Protein AF-A0A3S2CCU3-F1 (afdb_monomer_lite)

Foldseek 3Di:
DDDPPFWDWAFADAQDWDDALQKTKHFDDWDWDDFADADPQKIKIKTKIWIQHRDLQLCLSAPVKWKWKAFPVGDIWTFDDGHRDDDPPQEDESVVVSVVSDDHRDIGMYMGMTIDGNVRRVGITMIITGNNRGDD

Sequence (136 aa):
WLHGEDLIARDVEFGQGAPFGGSEWRLADLRGGKAGRLPEHALAVIATFAVTVGDPDLQKQWLGCKVMLTDAAGRRWLPDFIPGVSLPDGVMNCTSAIFSGAKKGEIISVGETFIVPEDAIETIRPAIGLGSERPW

Secondary structure (DSSP, 8-state):
---TTSS-EEE--BT-EEEETTEEEEEEEEEEE--SS--TTEEEEEEEEEEEESSS-HHHHSTT-EEEEE-TT--EE-----TT--PPTTEEPHHHHTTS-PPTT-EEEEEEEEEEEGGGTTT-EEEEE-GGG---

Structure (mmCIF, N/CA/C/O backbone):
data_AF-A0A3S2CCU3-F1
#
_entry.id   AF-A0A3S2CCU3-F1
#
loop_
_atom_site.group_PDB
_atom_site.id
_atom_site.type_symbol
_atom_site.label_atom_id
_atom_site.label_alt_id
_atom_site.label_comp_id
_atom_site.label_asym_id
_atom_site.label_entity_id
_atom_site.label_seq_id
_atom_site.pdbx_PDB_ins_code
_atom_site.Cartn_x
_atom_site.Cartn_y
_atom_site.Cartn_z
_atom_site.occupancy
_atom_site.B_iso_or_equiv
_atom_site.auth_seq_id
_atom_site.auth_comp_id
_atom_site.auth_asym_id
_atom_site.auth_atom_id
_atom_site.pdbx_PDB_model_num
ATOM 1 N N . TRP A 1 1 ? 18.175 -12.454 9.689 1.00 31.00 1 TRP A N 1
ATOM 2 C CA . TRP A 1 1 ? 17.664 -12.179 8.336 1.00 31.00 1 TRP A CA 1
ATOM 3 C C . TRP A 1 1 ? 16.392 -12.989 8.180 1.00 31.00 1 TRP A C 1
ATOM 5 O O . TRP A 1 1 ? 16.482 -14.188 7.983 1.00 31.00 1 TRP A O 1
ATOM 15 N N . LEU A 1 2 ? 15.233 -12.387 8.456 1.00 34.34 2 LEU A N 1
ATOM 16 C CA . LEU A 1 2 ? 13.950 -13.094 8.394 1.00 34.34 2 LEU A CA 1
ATOM 17 C C . LEU A 1 2 ? 13.581 -13.270 6.921 1.00 34.34 2 LEU A C 1
ATOM 19 O O . LEU A 1 2 ? 13.434 -12.277 6.204 1.00 34.34 2 LEU A O 1
ATOM 23 N N . HIS A 1 3 ? 13.513 -14.523 6.473 1.00 35.06 3 HIS A N 1
ATOM 24 C CA . HIS A 1 3 ? 12.980 -14.881 5.167 1.00 35.06 3 HIS A CA 1
ATOM 25 C C . HIS A 1 3 ? 11.565 -14.306 5.035 1.00 35.06 3 HIS A C 1
ATOM 27 O O . HIS A 1 3 ? 10.773 -14.345 5.972 1.00 35.06 3 HIS A O 1
ATOM 33 N N . GLY A 1 4 ? 11.251 -13.726 3.876 1.00 40.59 4 GLY A N 1
ATOM 34 C CA . GLY A 1 4 ? 9.941 -13.140 3.565 1.00 40.59 4 GLY A CA 1
ATOM 35 C C . GLY A 1 4 ? 8.807 -14.165 3.435 1.00 40.59 4 GLY A C 1
ATOM 36 O O . GLY A 1 4 ? 7.851 -13.901 2.717 1.00 40.59 4 GLY A O 1
ATOM 37 N N . GLU A 1 5 ? 8.935 -15.322 4.084 1.00 46.03 5 GLU A N 1
ATOM 38 C CA . GLU A 1 5 ? 7.976 -16.429 4.086 1.00 46.03 5 GLU A CA 1
ATOM 39 C C . GLU A 1 5 ? 7.027 -16.381 5.293 1.00 46.03 5 GLU A C 1
ATOM 41 O O . GLU A 1 5 ? 6.032 -17.093 5.317 1.00 46.03 5 GLU A O 1
ATOM 46 N N . ASP A 1 6 ? 7.282 -15.501 6.267 1.00 46.22 6 ASP A N 1
ATOM 47 C CA . ASP A 1 6 ? 6.510 -15.478 7.512 1.00 46.22 6 ASP A CA 1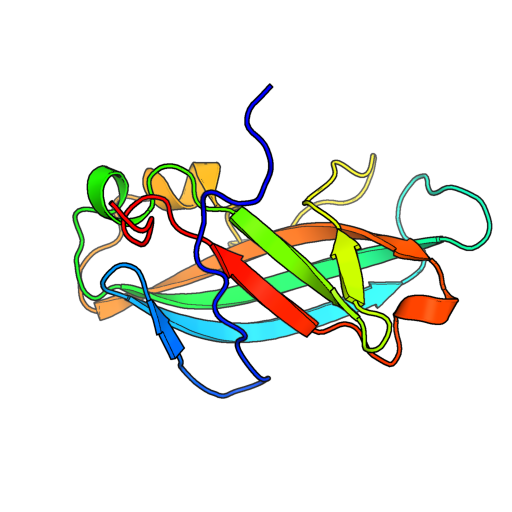
ATOM 48 C C . ASP A 1 6 ? 5.135 -14.799 7.406 1.00 46.22 6 ASP A C 1
ATOM 50 O O . ASP A 1 6 ? 4.356 -14.898 8.344 1.00 46.22 6 ASP A O 1
ATOM 54 N N . LEU A 1 7 ? 4.833 -14.049 6.340 1.00 56.06 7 LEU A N 1
ATOM 55 C CA . LEU A 1 7 ? 3.585 -13.278 6.215 1.00 56.06 7 LEU A CA 1
ATOM 56 C C . LEU A 1 7 ? 2.672 -13.918 5.165 1.00 56.06 7 LEU A C 1
ATOM 58 O O . LEU A 1 7 ? 3.086 -14.081 4.016 1.00 56.06 7 LEU A O 1
ATOM 6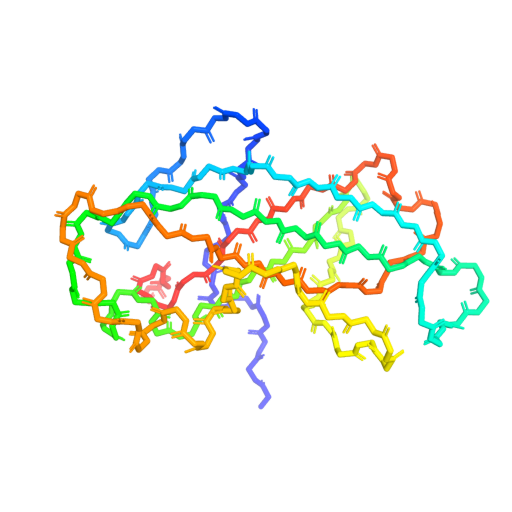2 N N . ILE A 1 8 ? 1.415 -14.214 5.519 1.00 59.06 8 ILE A N 1
ATOM 63 C CA . ILE A 1 8 ? 0.394 -14.520 4.509 1.00 59.06 8 ILE A CA 1
ATOM 64 C C . ILE A 1 8 ? 0.150 -13.235 3.715 1.00 59.06 8 ILE A C 1
ATOM 66 O O . ILE A 1 8 ? -0.230 -12.213 4.282 1.00 59.06 8 ILE A O 1
ATOM 70 N N . ALA A 1 9 ? 0.399 -13.273 2.409 1.00 68.00 9 ALA A N 1
ATOM 71 C CA . ALA A 1 9 ? 0.059 -12.179 1.513 1.00 68.00 9 ALA A CA 1
ATOM 72 C C . ALA A 1 9 ? -1.400 -12.325 1.059 1.00 68.00 9 ALA A C 1
ATOM 74 O O . ALA A 1 9 ? -1.836 -13.416 0.683 1.00 68.00 9 ALA A O 1
ATOM 75 N N . ARG A 1 10 ? -2.157 -11.228 1.089 1.00 73.56 10 ARG A N 1
ATOM 76 C CA . ARG A 1 10 ? -3.507 -11.142 0.533 1.00 73.56 10 ARG A CA 1
ATOM 77 C C . ARG A 1 10 ? -3.491 -10.266 -0.707 1.00 73.56 10 ARG A C 1
ATOM 79 O O . ARG A 1 10 ? -3.250 -9.065 -0.596 1.00 73.56 10 ARG A O 1
ATOM 86 N N . ASP A 1 11 ? -3.794 -10.861 -1.854 1.00 74.44 11 ASP A N 1
ATOM 87 C CA . ASP A 1 11 ? -4.044 -10.110 -3.081 1.00 74.44 11 ASP A CA 1
ATOM 88 C C . ASP A 1 11 ? -5.317 -9.278 -2.925 1.00 74.44 11 ASP A C 1
ATOM 90 O O . ASP A 1 11 ? -6.335 -9.758 -2.413 1.00 74.44 11 ASP A O 1
ATOM 94 N N . VAL A 1 12 ? -5.254 -8.026 -3.370 1.00 70.25 12 VAL A N 1
ATOM 95 C CA . VAL A 1 12 ? -6.395 -7.110 -3.357 1.00 70.25 12 VAL A CA 1
ATOM 96 C C . VAL A 1 12 ? -6.564 -6.554 -4.759 1.00 70.25 12 VAL A C 1
ATOM 98 O O . VAL A 1 12 ? -5.756 -5.754 -5.235 1.00 70.25 12 VAL A O 1
ATOM 101 N N . GLU A 1 13 ? -7.617 -6.996 -5.438 1.00 72.81 13 GLU A N 1
ATOM 102 C CA . GLU A 1 13 ? -7.933 -6.487 -6.766 1.00 72.81 13 GLU A CA 1
ATOM 103 C C . GLU A 1 13 ? -8.492 -5.063 -6.707 1.00 72.81 13 GLU A C 1
ATOM 105 O O . GLU A 1 13 ? -9.047 -4.610 -5.702 1.00 72.81 13 GLU A O 1
ATOM 110 N N . PHE A 1 14 ? -8.344 -4.341 -7.818 1.00 67.12 14 PHE A N 1
ATOM 111 C CA . PHE A 1 14 ? -8.789 -2.958 -7.916 1.00 67.12 14 PHE A CA 1
ATOM 112 C C . PHE A 1 14 ? -10.285 -2.835 -7.610 1.00 67.12 14 PHE A C 1
ATOM 114 O O . PHE A 1 14 ? -11.115 -3.528 -8.197 1.00 67.12 14 PHE A O 1
ATOM 121 N N . GLY A 1 15 ? -10.635 -1.947 -6.678 1.00 60.00 15 GLY A N 1
ATOM 122 C CA . GLY A 1 15 ? -12.024 -1.707 -6.290 1.00 60.00 15 GLY A CA 1
ATOM 123 C C . GLY A 1 15 ? -12.690 -2.816 -5.464 1.00 60.00 15 GLY A C 1
ATOM 124 O O . GLY A 1 15 ? -13.781 -2.567 -4.951 1.00 60.00 15 GLY A O 1
ATOM 125 N N . GLN A 1 16 ? -12.057 -3.978 -5.267 1.00 72.75 16 GLN A N 1
ATOM 126 C CA . GLN A 1 16 ? -12.569 -5.025 -4.381 1.00 72.75 16 GLN A CA 1
ATOM 127 C C . GLN A 1 16 ? -12.000 -4.872 -2.969 1.00 72.75 16 GLN A C 1
ATOM 129 O O . GLN A 1 16 ? -10.803 -4.655 -2.783 1.00 72.75 16 GLN A O 1
ATOM 134 N N . GLY A 1 17 ? -12.881 -4.949 -1.972 1.00 76.31 17 GLY A N 1
ATOM 135 C CA . GLY A 1 17 ? -12.503 -4.987 -0.565 1.00 76.31 17 GLY A CA 1
ATOM 136 C C . GLY A 1 17 ? -12.072 -6.396 -0.160 1.00 76.31 17 GLY A C 1
ATOM 137 O O . GLY A 1 17 ? -12.780 -7.366 -0.431 1.00 76.31 17 GLY A O 1
ATOM 138 N N . ALA A 1 18 ? -10.925 -6.513 0.500 1.00 84.56 18 ALA A N 1
ATOM 139 C CA . ALA A 1 18 ? -10.433 -7.746 1.094 1.00 84.56 18 ALA A CA 1
ATOM 140 C C . ALA A 1 18 ? -10.297 -7.567 2.618 1.00 84.56 18 ALA A C 1
ATOM 142 O O . ALA A 1 18 ? -9.557 -6.683 3.062 1.00 84.56 18 ALA A O 1
ATOM 143 N N . PRO A 1 19 ? -10.985 -8.379 3.442 1.00 88.75 19 PRO A N 1
ATOM 144 C CA . PRO A 1 19 ? -10.794 -8.346 4.886 1.00 88.75 19 PRO A CA 1
ATOM 145 C C . PRO A 1 19 ? -9.422 -8.927 5.251 1.00 88.75 19 PRO A C 1
ATOM 147 O O . PRO A 1 19 ? -9.089 -10.039 4.834 1.00 88.75 19 PRO A O 1
ATOM 150 N N . PHE A 1 20 ? -8.628 -8.184 6.024 1.00 89.12 20 PHE A N 1
ATOM 151 C CA . PHE A 1 20 ? -7.295 -8.597 6.461 1.00 89.12 20 PHE A CA 1
ATOM 152 C C . PHE A 1 20 ? -6.803 -7.783 7.672 1.00 89.12 20 PHE A C 1
ATOM 154 O O . PHE A 1 20 ? -6.964 -6.558 7.701 1.00 89.12 20 PHE A O 1
ATOM 161 N N . GLY A 1 21 ? 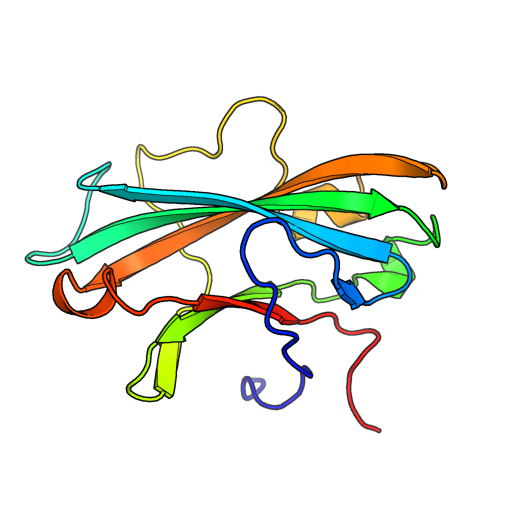-6.234 -8.443 8.690 1.00 89.06 21 GLY A N 1
ATOM 162 C CA . GLY A 1 21 ? -5.759 -7.810 9.930 1.00 89.06 21 GLY A CA 1
ATOM 163 C C . GLY A 1 21 ? -6.816 -6.936 10.596 1.00 89.06 21 GLY A C 1
ATOM 164 O O . GLY A 1 21 ? -6.587 -5.761 10.884 1.00 89.06 21 GLY A O 1
ATOM 165 N N . GLY A 1 22 ? -8.026 -7.479 10.732 1.00 92.44 22 GLY A N 1
ATOM 166 C CA . GLY A 1 22 ? -9.150 -6.798 11.371 1.00 92.44 22 GLY A CA 1
ATOM 167 C C . GLY A 1 22 ? -9.698 -5.580 10.620 1.00 92.44 22 GLY A C 1
ATOM 168 O O . GLY A 1 22 ? -10.475 -4.834 11.204 1.00 92.44 22 GLY A O 1
ATOM 169 N N . SER A 1 23 ? -9.320 -5.345 9.362 1.00 95.31 23 SER A N 1
ATOM 170 C CA . SER A 1 23 ? -9.797 -4.206 8.564 1.00 95.31 23 SER A CA 1
ATOM 171 C C . SER A 1 23 ? -10.134 -4.608 7.135 1.00 95.31 23 SER A C 1
ATOM 173 O O . SER A 1 23 ? -9.747 -5.681 6.679 1.00 95.31 23 SER A O 1
ATOM 175 N N . GLU A 1 24 ? -10.872 -3.761 6.424 1.00 95.25 24 GLU A N 1
ATOM 176 C CA . GLU A 1 24 ? -11.192 -3.977 5.014 1.00 95.25 24 GLU A CA 1
ATOM 177 C C . GLU A 1 24 ? -10.268 -3.133 4.137 1.00 95.25 24 GLU A C 1
ATOM 179 O O . GLU A 1 24 ? -10.266 -1.905 4.223 1.00 95.25 24 GLU A O 1
ATOM 184 N N . TRP A 1 25 ? -9.483 -3.798 3.294 1.00 94.06 25 TRP A N 1
ATOM 185 C CA . TRP A 1 25 ? -8.500 -3.178 2.413 1.00 94.06 25 TRP A CA 1
ATOM 186 C C . TRP A 1 25 ? -9.023 -3.148 0.989 1.00 94.06 25 TRP A C 1
ATOM 188 O O . TRP A 1 25 ? -9.409 -4.182 0.454 1.00 94.06 25 TRP A O 1
ATOM 198 N N . ARG A 1 26 ? -8.984 -1.988 0.341 1.00 93.75 26 ARG A N 1
ATOM 199 C CA . ARG A 1 26 ? -9.365 -1.842 -1.065 1.00 93.75 26 ARG A CA 1
ATOM 200 C C . ARG A 1 26 ? -8.273 -1.111 -1.819 1.00 93.75 26 ARG A C 1
ATOM 202 O O . ARG A 1 26 ? -7.905 -0.001 -1.435 1.00 93.75 26 ARG A O 1
ATOM 209 N N . LEU A 1 27 ? -7.792 -1.695 -2.912 1.00 92.56 27 LEU A N 1
ATOM 210 C CA . LEU A 1 27 ? -6.855 -1.014 -3.798 1.00 92.56 27 LEU A CA 1
ATOM 211 C C . LEU A 1 27 ? -7.572 0.173 -4.460 1.00 92.56 27 LEU A C 1
ATOM 213 O O . LEU A 1 27 ? -8.567 -0.010 -5.168 1.00 92.56 27 LEU A O 1
ATOM 217 N N . ALA A 1 28 ? -7.095 1.380 -4.163 1.00 92.25 28 ALA A N 1
ATOM 218 C CA . ALA A 1 28 ? -7.711 2.642 -4.561 1.00 92.25 28 ALA A CA 1
ATOM 219 C C . ALA A 1 28 ? -6.979 3.305 -5.733 1.00 92.25 28 ALA A C 1
ATOM 221 O O . ALA A 1 28 ? -7.624 3.912 -6.583 1.00 92.25 28 ALA A O 1
ATOM 222 N N . ASP A 1 29 ? -5.653 3.185 -5.776 1.00 91.44 29 ASP A N 1
ATOM 223 C CA . ASP A 1 29 ? -4.823 3.682 -6.870 1.00 91.44 29 ASP A CA 1
ATOM 224 C C . ASP A 1 29 ? -3.604 2.770 -7.049 1.00 91.44 29 ASP A C 1
ATOM 226 O O . ASP A 1 29 ? -3.030 2.274 -6.075 1.00 91.44 29 ASP A O 1
ATOM 230 N N . LEU A 1 30 ? -3.206 2.561 -8.298 1.00 91.31 30 LEU A N 1
ATOM 231 C CA . LEU A 1 30 ? -1.970 1.881 -8.661 1.00 91.31 30 LEU A CA 1
ATOM 232 C C . LEU A 1 30 ? -1.398 2.598 -9.875 1.00 91.31 30 LEU A C 1
ATOM 234 O O . LEU A 1 30 ? -1.871 2.424 -10.998 1.00 91.31 30 LEU A O 1
ATOM 238 N N . ARG A 1 31 ? -0.381 3.422 -9.640 1.00 89.88 31 ARG A N 1
ATOM 239 C CA . ARG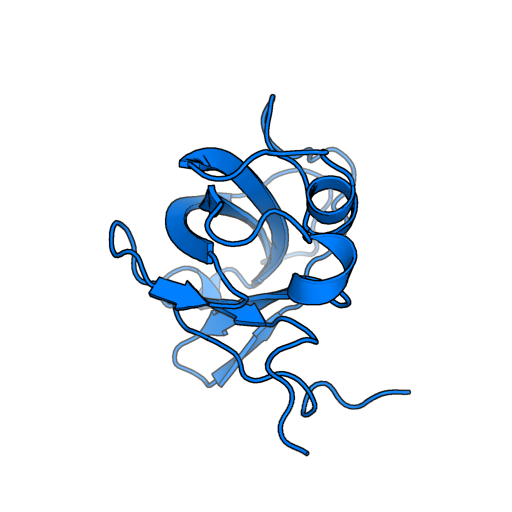 A 1 31 ? 0.207 4.272 -10.676 1.00 89.88 31 ARG A CA 1
ATOM 240 C C . ARG A 1 31 ? 1.683 3.977 -10.844 1.00 89.88 31 ARG A C 1
ATOM 242 O O . ARG A 1 31 ? 2.409 3.879 -9.858 1.00 89.88 31 ARG A O 1
ATOM 249 N N . GLY A 1 32 ? 2.111 3.866 -12.095 1.00 89.12 32 GLY A N 1
ATOM 250 C CA . GLY A 1 32 ? 3.502 3.666 -12.481 1.00 89.12 32 GLY A CA 1
ATOM 251 C C . GLY A 1 32 ? 3.991 4.774 -13.405 1.00 89.12 32 GLY A C 1
ATOM 252 O O . GLY A 1 32 ? 3.219 5.311 -14.199 1.00 89.12 32 GLY A O 1
ATOM 253 N N . GLY A 1 33 ? 5.273 5.116 -13.320 1.00 89.25 33 GLY A N 1
ATOM 254 C CA . GLY A 1 33 ? 5.880 6.084 -14.226 1.00 89.25 33 GLY A CA 1
ATOM 255 C C . GLY A 1 33 ? 7.349 6.369 -13.941 1.00 89.25 33 GLY A C 1
ATOM 256 O O . GLY A 1 33 ? 7.924 5.914 -12.953 1.00 89.25 33 GLY A O 1
ATOM 257 N N . LYS A 1 34 ? 7.969 7.156 -14.823 1.00 91.06 34 LYS A N 1
ATOM 258 C CA . LYS A 1 34 ? 9.330 7.665 -14.612 1.00 91.06 34 LYS A CA 1
ATOM 259 C C . LYS A 1 34 ? 9.267 8.825 -13.622 1.00 91.06 34 LYS A C 1
ATOM 261 O O . LYS A 1 34 ? 8.781 9.899 -13.966 1.00 91.06 34 LYS A O 1
ATOM 266 N N . ALA A 1 35 ? 9.731 8.599 -12.396 1.00 89.38 35 ALA A N 1
ATOM 267 C CA . ALA A 1 35 ? 9.736 9.602 -11.335 1.00 89.38 35 ALA A CA 1
ATOM 268 C C . ALA A 1 35 ? 10.943 9.422 -10.407 1.00 89.38 35 ALA A C 1
ATOM 270 O O . ALA A 1 35 ? 11.313 8.299 -10.072 1.00 89.38 35 ALA A O 1
ATOM 271 N N . GLY A 1 36 ? 11.536 10.534 -9.968 1.00 89.56 36 GLY A N 1
ATOM 272 C CA . GLY A 1 36 ? 12.725 10.518 -9.116 1.00 89.56 36 GLY A CA 1
ATOM 273 C C . GLY A 1 36 ? 13.978 9.989 -9.821 1.00 89.56 36 GLY A C 1
ATOM 274 O O . GLY A 1 36 ? 14.087 10.008 -11.048 1.00 89.56 36 GLY A O 1
ATOM 275 N N . ARG A 1 37 ? 14.955 9.542 -9.025 1.00 90.94 37 ARG A N 1
ATOM 276 C CA . ARG A 1 37 ? 16.185 8.909 -9.523 1.00 90.94 37 ARG A CA 1
ATOM 277 C C . ARG A 1 37 ? 16.005 7.391 -9.561 1.00 90.94 37 ARG A C 1
ATOM 279 O O . ARG A 1 37 ? 16.021 6.755 -8.513 1.00 90.94 37 ARG A O 1
ATOM 286 N N . LEU A 1 38 ? 15.887 6.835 -10.765 1.00 92.06 38 LEU A N 1
ATOM 287 C CA . LEU A 1 38 ? 15.667 5.406 -11.002 1.00 92.06 38 LEU A CA 1
ATOM 288 C C . LEU A 1 38 ? 16.834 4.773 -11.779 1.00 92.06 38 LEU A C 1
ATOM 290 O O . LEU A 1 38 ? 17.507 5.480 -12.537 1.00 92.06 38 LEU A O 1
ATOM 294 N N . PRO A 1 39 ? 17.068 3.457 -11.620 1.00 91.75 39 PRO A N 1
ATOM 295 C CA . PRO A 1 39 ? 17.888 2.680 -12.545 1.00 91.75 39 PRO A CA 1
ATOM 296 C C . PRO A 1 39 ? 17.366 2.748 -13.989 1.00 91.75 39 PRO A C 1
ATOM 298 O O . PRO A 1 39 ? 16.205 3.082 -14.236 1.00 91.75 39 PRO A O 1
ATOM 301 N N . GLU A 1 40 ? 18.220 2.395 -14.950 1.00 92.75 40 GLU A N 1
ATOM 302 C CA . GLU A 1 40 ? 17.798 2.250 -16.345 1.00 92.75 40 GLU A CA 1
ATOM 303 C C . GLU A 1 40 ? 16.735 1.143 -16.473 1.00 92.75 40 GLU A C 1
ATOM 305 O O . GLU A 1 40 ? 16.800 0.133 -15.772 1.00 92.75 40 GLU A O 1
ATOM 310 N N . HIS A 1 41 ? 15.739 1.351 -17.341 1.00 93.31 41 HIS A N 1
ATOM 311 C CA . HIS A 1 41 ? 14.600 0.440 -17.551 1.00 93.31 41 HIS A CA 1
ATOM 312 C C . HIS A 1 41 ? 13.750 0.138 -16.301 1.00 93.31 41 HIS A C 1
ATOM 314 O O . HIS A 1 41 ? 13.097 -0.905 -16.227 1.00 93.31 41 HIS A O 1
ATOM 320 N N . ALA A 1 42 ? 13.728 1.053 -15.328 1.00 94.50 42 ALA A N 1
ATOM 321 C CA . ALA A 1 42 ? 12.883 0.958 -14.144 1.00 94.50 42 ALA A CA 1
ATOM 322 C C . ALA A 1 42 ? 11.823 2.069 -14.086 1.00 94.50 42 ALA A C 1
ATOM 324 O O . ALA A 1 42 ? 12.012 3.185 -14.577 1.00 94.50 42 ALA A O 1
ATOM 325 N N . LEU A 1 43 ? 10.713 1.759 -13.423 1.00 94.81 43 LEU A N 1
ATOM 326 C CA . LEU A 1 43 ? 9.609 2.660 -13.125 1.00 94.81 43 LEU A CA 1
ATOM 327 C C . LEU A 1 43 ? 9.413 2.756 -11.614 1.00 94.81 43 LEU A C 1
ATOM 329 O O . LEU A 1 43 ? 9.549 1.771 -10.886 1.00 94.81 43 LEU A O 1
ATOM 333 N N . ALA A 1 44 ? 9.042 3.948 -11.160 1.00 95.31 44 ALA A N 1
ATOM 334 C CA . ALA A 1 44 ? 8.484 4.143 -9.836 1.00 95.31 44 ALA A CA 1
ATOM 335 C C . ALA A 1 44 ? 7.010 3.736 -9.874 1.00 95.31 44 ALA A C 1
ATOM 337 O O . ALA A 1 44 ? 6.271 4.169 -10.761 1.00 95.31 44 ALA A O 1
ATOM 338 N N . VAL A 1 45 ? 6.578 2.945 -8.901 1.00 95.75 45 VAL A N 1
ATOM 339 C CA . VAL A 1 45 ? 5.178 2.571 -8.704 1.00 95.75 45 VAL A CA 1
ATOM 340 C C . VAL A 1 45 ? 4.732 3.005 -7.320 1.00 95.75 45 VAL A C 1
ATOM 342 O O . VAL A 1 45 ? 5.478 2.869 -6.356 1.00 95.75 45 VAL A O 1
ATOM 345 N N . ILE A 1 46 ? 3.512 3.525 -7.221 1.00 94.75 46 ILE A N 1
ATOM 346 C CA . ILE A 1 46 ? 2.844 3.803 -5.950 1.00 94.75 46 ILE A CA 1
ATOM 347 C C . ILE A 1 46 ? 1.566 2.974 -5.912 1.00 94.75 46 ILE A C 1
ATOM 349 O O . ILE A 1 46 ? 0.688 3.158 -6.758 1.00 94.75 46 ILE A O 1
ATOM 353 N N . ALA A 1 47 ? 1.462 2.086 -4.926 1.00 94.62 47 ALA A N 1
ATOM 354 C CA . ALA A 1 47 ? 0.228 1.372 -4.615 1.00 94.62 47 ALA A CA 1
ATOM 355 C C . ALA A 1 47 ? -0.443 2.057 -3.424 1.00 94.62 47 ALA A C 1
ATOM 357 O O . ALA A 1 47 ? 0.179 2.189 -2.372 1.00 94.62 47 ALA A O 1
ATOM 358 N N . THR A 1 48 ? -1.692 2.494 -3.589 1.00 95.44 48 THR A N 1
ATOM 359 C CA . THR A 1 48 ? -2.476 3.158 -2.540 1.00 95.44 48 THR A CA 1
ATOM 360 C C . THR A 1 48 ? -3.744 2.373 -2.254 1.00 95.44 48 THR A C 1
ATOM 362 O O . THR A 1 48 ? -4.528 2.056 -3.149 1.00 95.44 48 THR A O 1
ATOM 365 N N . PHE A 1 49 ? -3.972 2.116 -0.979 1.00 95.75 49 PHE A N 1
ATOM 366 C CA . PHE A 1 49 ? -5.116 1.418 -0.435 1.00 95.75 49 PHE A CA 1
ATOM 367 C C . PHE A 1 49 ? -5.990 2.384 0.352 1.00 95.75 49 PHE A C 1
ATOM 369 O O . PHE A 1 49 ? -5.492 3.168 1.156 1.00 95.75 49 PHE A O 1
ATOM 376 N N . ALA A 1 50 ? -7.299 2.285 0.155 1.00 96.25 50 ALA A N 1
ATOM 377 C CA . ALA A 1 50 ? -8.276 2.806 1.096 1.00 96.25 50 ALA A CA 1
ATOM 378 C C . ALA A 1 50 ? -8.603 1.691 2.092 1.00 96.25 50 ALA A C 1
ATOM 380 O O . ALA A 1 50 ? -9.010 0.601 1.680 1.00 96.25 50 ALA A O 1
ATOM 381 N N . VAL A 1 51 ? -8.418 1.959 3.381 1.00 96.56 51 VAL A N 1
ATOM 382 C CA . VAL A 1 51 ? -8.600 0.969 4.442 1.00 96.56 51 VAL A CA 1
ATOM 383 C C . VAL A 1 51 ? -9.703 1.426 5.376 1.00 96.56 51 VAL A C 1
ATOM 385 O O . VAL A 1 51 ? -9.553 2.442 6.051 1.00 96.56 51 VAL A O 1
ATOM 388 N N . THR A 1 52 ? -10.798 0.670 5.423 1.00 97.69 52 THR A N 1
ATOM 389 C CA . THR A 1 52 ? -11.854 0.862 6.420 1.00 97.69 52 THR A CA 1
ATOM 390 C C . THR A 1 52 ? -11.455 0.116 7.687 1.00 97.69 52 THR A C 1
ATOM 392 O O . THR A 1 52 ? -11.400 -1.118 7.705 1.00 97.69 52 THR A O 1
ATOM 395 N N . VAL A 1 53 ? -11.170 0.858 8.754 1.00 97.50 53 VAL A N 1
ATOM 396 C CA . VAL A 1 53 ? -10.690 0.302 10.022 1.00 97.50 53 VAL A CA 1
ATOM 397 C C . VAL A 1 53 ? -11.810 -0.477 10.709 1.00 97.50 53 VAL A C 1
ATOM 399 O O . VAL A 1 53 ? -12.854 0.080 11.044 1.00 97.50 53 VAL A O 1
ATOM 402 N N . GLY A 1 54 ? -11.606 -1.771 10.946 1.00 96.50 54 GLY A N 1
ATOM 403 C CA . GLY A 1 54 ? -12.557 -2.603 11.692 1.00 96.50 54 GLY A CA 1
ATOM 404 C C . GLY A 1 54 ? -12.190 -2.711 13.173 1.00 96.50 54 GLY A C 1
ATOM 405 O O . GLY A 1 54 ? -12.985 -2.339 14.040 1.00 96.50 54 GLY A O 1
ATOM 406 N N . ASP A 1 55 ? -10.987 -3.206 13.456 1.00 94.62 55 ASP A N 1
ATOM 407 C CA . ASP A 1 55 ? -10.374 -3.248 14.785 1.00 94.62 55 ASP A CA 1
ATOM 408 C C . ASP A 1 55 ? -9.409 -2.057 14.954 1.00 94.62 55 ASP A C 1
ATOM 410 O O . ASP A 1 55 ? -8.447 -1.948 14.193 1.00 94.62 55 ASP A O 1
ATOM 414 N N . PRO A 1 56 ? -9.656 -1.147 15.917 1.00 94.38 56 PRO A N 1
ATOM 415 C CA . PRO A 1 56 ? -8.837 0.045 16.115 1.00 94.38 56 PRO A CA 1
ATOM 416 C C . PRO A 1 56 ? -7.501 -0.213 16.835 1.00 94.38 56 PRO A C 1
ATOM 418 O O . PRO A 1 56 ? -6.703 0.718 16.947 1.00 94.38 56 PRO A O 1
ATOM 421 N N . ASP A 1 57 ? -7.215 -1.424 17.330 1.00 94.88 57 ASP A N 1
ATOM 422 C CA . ASP A 1 57 ? -5.898 -1.766 17.895 1.00 94.88 57 ASP A CA 1
ATOM 423 C C . ASP A 1 57 ? -4.866 -2.025 16.779 1.00 94.88 57 ASP A C 1
ATOM 425 O O . ASP A 1 57 ? -4.337 -3.126 16.607 1.00 94.88 57 ASP A O 1
ATOM 429 N N . LEU A 1 58 ? -4.590 -0.996 15.970 1.00 93.94 58 LEU A N 1
ATOM 430 C CA . LEU A 1 58 ? -3.744 -1.097 14.774 1.00 93.94 58 LEU A CA 1
ATOM 431 C C . LEU A 1 58 ? -2.312 -1.536 15.095 1.00 93.94 58 LEU A C 1
ATOM 433 O O . LEU A 1 58 ? -1.682 -2.223 14.296 1.00 93.94 58 LEU A O 1
ATOM 437 N N . GLN A 1 59 ? -1.798 -1.190 16.275 1.00 93.06 59 GLN A N 1
ATOM 438 C CA . GLN A 1 59 ? -0.473 -1.628 16.719 1.00 93.06 59 GLN A CA 1
ATOM 439 C C . GLN A 1 59 ? -0.399 -3.136 16.886 1.00 93.06 59 GLN A C 1
ATOM 441 O O . GLN A 1 59 ? 0.600 -3.738 16.500 1.00 93.06 59 GLN A O 1
ATOM 446 N N . LYS A 1 60 ? -1.458 -3.756 17.403 1.00 91.44 60 LYS A N 1
ATOM 447 C CA . LYS A 1 60 ? -1.555 -5.209 17.489 1.00 91.44 60 LYS A CA 1
ATOM 448 C C . LYS A 1 60 ? -1.859 -5.835 16.132 1.00 91.44 60 LYS A C 1
ATOM 450 O O . LYS A 1 60 ? -1.232 -6.822 15.758 1.00 91.44 60 LYS A O 1
ATOM 455 N N . GLN A 1 61 ? -2.821 -5.276 15.404 1.00 90.75 61 GLN A N 1
ATOM 456 C CA . GLN A 1 61 ? -3.338 -5.890 14.184 1.00 90.75 61 GLN A CA 1
ATOM 457 C C . GLN A 1 61 ? -2.376 -5.771 13.009 1.00 90.75 61 GLN A C 1
ATOM 459 O O . GLN A 1 61 ? -2.293 -6.673 12.180 1.00 90.75 61 GLN A O 1
ATOM 464 N N . TRP A 1 62 ? -1.656 -4.663 12.896 1.00 92.19 62 TRP A N 1
ATOM 465 C CA . TRP A 1 62 ? -0.855 -4.352 11.716 1.00 92.19 62 TRP A CA 1
ATOM 466 C C . TRP A 1 62 ? 0.640 -4.318 12.020 1.00 92.19 62 TRP A C 1
ATOM 468 O O . TRP A 1 62 ? 1.424 -3.851 11.195 1.00 92.19 62 TRP A O 1
ATOM 478 N N . LEU A 1 63 ? 1.074 -4.839 13.174 1.00 88.38 63 LEU A N 1
ATOM 479 C CA . LEU A 1 63 ? 2.498 -5.008 13.453 1.00 88.38 63 LEU A CA 1
ATOM 480 C C . LEU A 1 63 ? 3.167 -5.754 12.294 1.00 88.38 63 LEU A C 1
ATOM 482 O O . LEU A 1 63 ? 2.706 -6.813 11.879 1.00 88.38 63 LEU A O 1
ATOM 486 N N . GLY A 1 64 ? 4.254 -5.206 11.751 1.00 85.38 64 GLY A N 1
ATOM 487 C CA . GLY A 1 64 ? 4.925 -5.802 10.595 1.00 85.38 64 GLY A CA 1
ATOM 488 C C . GLY A 1 64 ? 4.163 -5.661 9.272 1.00 85.38 64 GLY A C 1
ATOM 489 O O . GLY A 1 64 ? 4.424 -6.454 8.369 1.00 85.38 64 GLY A O 1
ATOM 490 N N . CYS A 1 65 ? 3.257 -4.681 9.158 1.00 89.62 65 CYS A N 1
ATOM 491 C CA . CYS A 1 65 ? 2.582 -4.313 7.913 1.00 89.62 65 CYS A CA 1
ATOM 492 C C . CYS A 1 65 ? 3.582 -4.121 6.779 1.00 89.62 65 CYS A C 1
ATOM 494 O O . CYS A 1 65 ? 4.562 -3.381 6.911 1.00 89.62 65 CYS A O 1
ATOM 496 N N . LYS A 1 66 ? 3.316 -4.797 5.666 1.00 86.12 66 LYS A N 1
ATOM 497 C CA . LYS A 1 66 ? 4.055 -4.672 4.418 1.00 86.12 66 LYS A CA 1
ATOM 498 C C . LYS A 1 66 ? 3.087 -4.748 3.250 1.00 86.12 66 LYS A C 1
ATOM 500 O O . LYS A 1 66 ? 2.306 -5.690 3.154 1.00 86.12 66 LYS A O 1
ATOM 505 N N . VAL A 1 67 ? 3.197 -3.802 2.330 1.00 90.06 67 VAL A N 1
ATOM 506 C CA . VAL A 1 67 ? 2.650 -3.946 0.978 1.00 90.06 67 VAL A CA 1
ATOM 507 C C . VAL A 1 67 ? 3.743 -4.556 0.110 1.00 90.06 67 VAL A C 1
ATOM 509 O O . VAL A 1 67 ? 4.903 -4.175 0.228 1.00 90.06 67 VAL A O 1
ATOM 512 N N . MET A 1 68 ? 3.403 -5.498 -0.756 1.00 91.44 68 MET A N 1
ATOM 513 C CA . MET A 1 68 ? 4.318 -6.054 -1.749 1.00 91.44 68 MET A CA 1
ATOM 514 C C . MET A 1 68 ? 3.692 -5.948 -3.131 1.00 91.44 68 MET A C 1
ATOM 516 O O . MET A 1 68 ? 2.471 -5.981 -3.261 1.00 91.44 68 MET A O 1
ATOM 520 N N . LEU A 1 69 ? 4.524 -5.883 -4.163 1.00 91.19 69 LEU A N 1
ATOM 521 C CA . LEU A 1 69 ? 4.085 -6.140 -5.530 1.00 91.19 69 LEU A CA 1
ATOM 522 C C . LEU A 1 69 ? 4.514 -7.542 -5.936 1.00 91.19 69 LEU A C 1
ATOM 524 O O . LEU A 1 69 ? 5.610 -7.988 -5.591 1.00 91.19 69 LEU A O 1
ATOM 528 N N . THR A 1 70 ? 3.659 -8.211 -6.691 1.00 90.88 70 THR A N 1
ATOM 529 C CA . THR A 1 70 ? 3.973 -9.452 -7.399 1.00 90.88 70 THR A CA 1
ATOM 530 C C . THR A 1 70 ? 3.661 -9.285 -8.878 1.00 90.88 70 THR A C 1
ATOM 532 O O . THR A 1 70 ? 2.944 -8.355 -9.225 1.00 90.88 70 THR A O 1
ATOM 535 N N . ASP A 1 71 ? 4.186 -10.132 -9.757 1.00 89.50 71 ASP A N 1
ATOM 536 C CA . ASP A 1 71 ? 3.780 -10.169 -11.167 1.00 89.50 71 ASP A CA 1
ATOM 537 C C . ASP A 1 71 ? 3.362 -11.578 -11.608 1.00 89.50 71 ASP A C 1
ATOM 539 O O . ASP A 1 71 ? 3.444 -12.543 -10.843 1.00 89.50 71 ASP A O 1
ATOM 543 N N . ALA A 1 72 ? 2.932 -11.713 -12.866 1.00 88.31 72 ALA A N 1
ATOM 544 C CA . ALA A 1 72 ? 2.520 -13.003 -13.424 1.00 88.31 72 ALA A CA 1
ATOM 545 C C . ALA A 1 72 ? 3.661 -14.040 -13.500 1.00 88.31 72 ALA A C 1
ATOM 547 O O . ALA A 1 72 ? 3.390 -15.237 -13.581 1.00 88.31 72 ALA A O 1
ATOM 548 N N . ALA A 1 73 ? 4.923 -13.600 -13.455 1.00 89.00 73 ALA A N 1
ATOM 549 C CA . ALA A 1 73 ? 6.098 -14.468 -13.409 1.00 89.00 73 ALA A CA 1
ATOM 550 C C . ALA A 1 73 ? 6.473 -14.892 -11.974 1.00 89.00 73 ALA A C 1
ATOM 552 O O . ALA A 1 73 ? 7.427 -15.649 -11.784 1.00 89.00 73 ALA A O 1
ATOM 553 N N . GLY A 1 74 ? 5.743 -14.420 -10.959 1.00 85.50 74 GLY A N 1
ATOM 554 C CA . GLY A 1 74 ? 6.003 -14.709 -9.551 1.00 85.50 74 GLY A CA 1
ATOM 555 C C . GLY A 1 74 ? 7.162 -13.908 -8.953 1.00 85.50 74 GLY A C 1
ATOM 556 O O . GLY A 1 74 ? 7.592 -14.212 -7.835 1.00 85.50 74 GLY A O 1
ATOM 557 N N . ARG A 1 75 ? 7.668 -12.882 -9.654 1.00 91.31 75 ARG A N 1
ATOM 558 C CA . ARG A 1 75 ? 8.625 -11.925 -9.080 1.00 91.31 75 ARG A CA 1
ATOM 559 C C . ARG A 1 75 ? 7.939 -11.156 -7.958 1.00 91.31 75 ARG A C 1
ATOM 561 O O . ARG A 1 75 ? 6.721 -10.989 -7.960 1.00 91.31 75 ARG A O 1
ATOM 568 N N . ARG A 1 76 ? 8.722 -10.711 -6.974 1.00 90.25 76 ARG A N 1
ATOM 569 C CA . ARG A 1 76 ? 8.219 -9.970 -5.813 1.00 90.25 76 ARG A CA 1
ATOM 570 C C . ARG A 1 76 ? 9.085 -8.753 -5.541 1.00 90.25 76 ARG A C 1
ATOM 572 O O . ARG A 1 76 ? 10.309 -8.870 -5.512 1.00 90.25 76 ARG A O 1
ATOM 579 N N . TRP A 1 77 ? 8.442 -7.624 -5.273 1.00 93.06 77 TRP A N 1
ATOM 580 C CA . TRP A 1 77 ? 9.098 -6.382 -4.878 1.00 93.06 77 TRP A CA 1
ATOM 581 C C . TRP A 1 77 ? 8.581 -5.926 -3.521 1.00 93.06 77 TRP A C 1
ATOM 583 O O . TRP A 1 77 ? 7.378 -5.943 -3.252 1.00 93.06 77 TRP A O 1
ATOM 593 N N . LEU A 1 78 ? 9.518 -5.520 -2.670 1.00 91.69 78 LEU A N 1
ATOM 594 C CA . LEU A 1 78 ? 9.230 -4.855 -1.407 1.00 91.69 78 LEU A CA 1
ATOM 595 C C . LEU A 1 78 ? 9.234 -3.335 -1.613 1.00 91.69 78 LEU A C 1
ATOM 597 O O . LEU A 1 78 ? 9.808 -2.871 -2.602 1.00 91.69 78 LEU A O 1
ATOM 601 N N . PRO A 1 79 ? 8.618 -2.569 -0.697 1.00 93.06 79 PRO A N 1
ATOM 602 C CA . PRO A 1 79 ? 8.655 -1.121 -0.761 1.00 93.06 79 PRO A CA 1
ATOM 603 C C . PRO A 1 79 ? 10.094 -0.612 -0.752 1.00 93.06 79 PRO A C 1
ATOM 605 O O . PRO A 1 79 ? 10.942 -1.150 -0.034 1.00 93.06 79 PRO A O 1
ATOM 608 N N . ASP A 1 80 ? 10.349 0.434 -1.526 1.00 92.75 80 ASP A N 1
ATOM 609 C CA . ASP A 1 80 ? 11.652 1.078 -1.626 1.00 92.75 80 ASP A CA 1
ATOM 610 C C . ASP A 1 80 ? 11.512 2.599 -1.531 1.00 92.75 80 ASP A C 1
ATOM 612 O O . ASP A 1 80 ? 10.485 3.180 -1.896 1.00 92.75 80 ASP A O 1
ATOM 616 N N . PHE A 1 81 ? 12.560 3.253 -1.046 1.00 91.38 81 PHE A N 1
ATOM 617 C CA . PHE A 1 81 ? 12.641 4.702 -0.984 1.00 91.38 81 PHE A CA 1
ATOM 618 C C . PHE A 1 81 ? 13.216 5.250 -2.289 1.00 91.38 81 PHE A C 1
ATOM 620 O O . PHE A 1 81 ? 14.357 4.969 -2.652 1.00 91.38 81 PHE A O 1
ATOM 627 N N . ILE A 1 82 ? 12.447 6.101 -2.969 1.00 93.50 82 ILE A N 1
ATOM 628 C CA . ILE A 1 82 ? 12.856 6.709 -4.236 1.00 93.50 82 ILE A CA 1
ATOM 629 C C . ILE A 1 82 ? 13.121 8.202 -4.005 1.00 93.50 82 ILE A C 1
ATOM 631 O O . ILE A 1 82 ? 12.178 8.963 -3.771 1.00 93.50 82 ILE A O 1
ATOM 635 N N . PRO A 1 83 ? 14.379 8.673 -4.090 1.00 91.19 83 PRO A N 1
ATOM 636 C CA . PRO A 1 83 ? 14.689 10.086 -3.912 1.00 91.19 83 PRO A CA 1
ATOM 637 C C . PRO A 1 83 ? 13.900 10.978 -4.879 1.00 91.19 83 PRO A C 1
ATOM 639 O O . PRO A 1 83 ? 13.946 10.786 -6.097 1.00 91.19 83 PRO A O 1
ATOM 642 N N . GLY A 1 84 ? 13.210 11.982 -4.332 1.00 88.81 84 GLY A N 1
ATOM 643 C CA . GLY A 1 84 ? 12.384 12.917 -5.104 1.00 88.81 84 GLY A CA 1
ATOM 644 C C . GLY A 1 84 ? 10.974 12.414 -5.427 1.00 88.81 84 GLY A C 1
ATOM 645 O O . GLY A 1 84 ? 10.252 13.095 -6.149 1.00 88.81 84 GLY A O 1
ATOM 646 N N . VAL A 1 85 ? 10.571 11.259 -4.893 1.00 92.56 85 VAL A N 1
ATOM 647 C CA . VAL A 1 85 ? 9.195 10.760 -4.956 1.00 92.56 85 VAL A CA 1
ATOM 648 C C . VAL A 1 85 ? 8.641 10.700 -3.541 1.00 92.56 85 VAL A C 1
ATOM 650 O O . VAL A 1 85 ? 9.266 10.147 -2.638 1.00 92.56 85 VAL A O 1
ATOM 653 N N . SER A 1 86 ? 7.458 11.270 -3.350 1.00 92.38 86 SER A N 1
ATOM 654 C CA . SER A 1 86 ? 6.705 11.180 -2.105 1.00 92.38 86 SER A CA 1
ATOM 655 C C . SER A 1 86 ? 5.383 10.463 -2.342 1.00 92.38 86 SER A C 1
ATOM 657 O O . SER A 1 8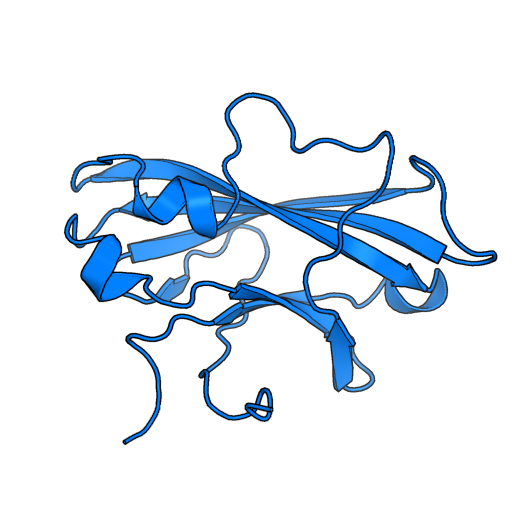6 ? 4.847 10.441 -3.456 1.00 92.38 86 SER A O 1
ATOM 659 N N . LEU A 1 87 ? 4.833 9.903 -1.266 1.00 94.75 87 LEU A N 1
ATOM 660 C CA . LEU A 1 87 ? 3.428 9.524 -1.256 1.00 94.75 87 LEU A CA 1
ATOM 661 C C . LEU A 1 87 ? 2.559 10.776 -1.480 1.00 94.75 87 LEU A C 1
ATOM 663 O O . LEU A 1 87 ? 2.979 11.882 -1.120 1.00 94.75 87 LEU A O 1
ATOM 667 N N . PRO A 1 88 ? 1.383 10.630 -2.114 1.00 93.50 88 PRO A N 1
ATOM 668 C CA . PRO A 1 88 ? 0.455 11.743 -2.266 1.00 93.50 88 PRO A CA 1
ATOM 669 C C . PRO A 1 88 ? -0.060 12.239 -0.907 1.00 93.50 88 PRO A C 1
ATOM 671 O O . PRO A 1 88 ? -0.058 11.503 0.081 1.00 93.50 88 PRO A O 1
ATOM 674 N N . ASP A 1 89 ? -0.517 13.490 -0.871 1.00 94.00 89 ASP A N 1
ATOM 675 C CA . ASP A 1 89 ? -0.991 14.130 0.356 1.00 94.00 89 ASP A CA 1
ATOM 676 C C . ASP A 1 89 ? -2.092 13.311 1.048 1.00 94.00 89 ASP A C 1
ATOM 678 O O . ASP A 1 89 ? -3.018 12.806 0.412 1.00 94.00 89 ASP A O 1
ATOM 682 N N . GLY A 1 90 ? -1.984 13.182 2.373 1.00 93.75 90 GLY A N 1
ATOM 683 C CA . GLY A 1 90 ? -2.927 12.416 3.193 1.00 93.75 90 GLY A CA 1
ATOM 684 C C . GLY A 1 90 ? -2.745 10.894 3.147 1.00 93.75 90 GLY A C 1
ATOM 685 O O . GLY A 1 90 ? -3.452 10.189 3.867 1.00 93.75 90 GLY A O 1
ATOM 686 N N . VAL A 1 91 ? -1.798 10.379 2.356 1.00 96.88 91 VAL A N 1
ATOM 687 C CA . VAL A 1 91 ? -1.454 8.952 2.332 1.00 96.88 91 VAL A CA 1
ATOM 688 C C . VAL A 1 91 ? -0.305 8.667 3.293 1.00 96.88 91 VAL A C 1
ATOM 690 O O . VAL A 1 91 ? 0.766 9.266 3.210 1.00 96.88 91 VAL A O 1
ATOM 693 N N . MET A 1 92 ? -0.527 7.725 4.207 1.00 96.19 92 MET A N 1
ATOM 694 C CA . MET A 1 92 ? 0.476 7.248 5.160 1.00 96.19 92 MET A CA 1
ATOM 695 C C . MET A 1 92 ? 1.114 5.955 4.654 1.00 96.19 92 MET A C 1
ATOM 697 O O . MET A 1 92 ? 0.446 5.143 4.028 1.00 96.19 92 MET A O 1
ATOM 701 N N . ASN A 1 93 ? 2.387 5.709 4.954 1.00 95.25 93 ASN A N 1
ATOM 702 C CA . ASN A 1 93 ? 2.946 4.368 4.760 1.00 95.25 93 ASN A CA 1
ATOM 703 C C . ASN A 1 93 ? 2.463 3.409 5.863 1.00 95.25 93 ASN A C 1
ATOM 705 O O . ASN A 1 93 ? 1.903 3.852 6.872 1.00 95.25 93 ASN A O 1
ATOM 709 N N . CYS A 1 94 ? 2.692 2.104 5.698 1.00 91.75 94 CYS A N 1
ATOM 710 C CA . CYS A 1 94 ? 2.326 1.077 6.683 1.00 91.75 94 CYS A CA 1
ATOM 711 C C . CYS A 1 94 ? 2.808 1.444 8.097 1.00 91.75 94 CYS A C 1
ATOM 713 O O . CYS A 1 94 ? 2.063 1.322 9.068 1.00 91.75 94 CYS A O 1
ATOM 715 N N . THR A 1 95 ? 4.051 1.925 8.213 1.00 91.06 95 THR A N 1
ATOM 716 C CA . THR A 1 95 ? 4.668 2.245 9.508 1.00 91.06 95 THR A CA 1
ATOM 717 C C . THR A 1 95 ? 3.943 3.390 10.211 1.00 91.06 95 THR A C 1
ATOM 719 O O . THR A 1 95 ? 3.652 3.292 11.399 1.00 91.06 95 THR A O 1
ATOM 722 N N . SER A 1 96 ? 3.608 4.458 9.491 1.00 94.19 96 SER A N 1
ATOM 723 C CA . SER A 1 96 ? 2.860 5.593 10.032 1.00 94.19 96 SER A CA 1
ATOM 724 C C . SER A 1 96 ? 1.397 5.244 10.309 1.00 94.19 96 SER A C 1
ATOM 726 O O . SER A 1 96 ? 0.855 5.673 11.325 1.00 94.19 96 SER A O 1
ATOM 728 N N . ALA A 1 97 ? 0.767 4.434 9.454 1.00 95.25 97 ALA A N 1
ATOM 729 C CA . ALA A 1 97 ? -0.642 4.068 9.580 1.00 95.25 97 ALA A CA 1
ATOM 730 C C . ALA A 1 97 ? -0.945 3.321 10.891 1.00 95.25 97 ALA A C 1
ATOM 732 O O . ALA A 1 97 ? -1.971 3.582 11.520 1.00 95.25 97 ALA A O 1
ATOM 733 N N . ILE A 1 98 ? -0.018 2.473 11.353 1.00 94.12 98 ILE A N 1
ATOM 734 C CA . ILE A 1 98 ? -0.101 1.761 12.641 1.00 94.12 98 ILE A CA 1
ATOM 735 C C . ILE A 1 98 ? -0.276 2.723 13.835 1.00 94.12 98 ILE A C 1
ATOM 737 O O . ILE A 1 98 ? -0.957 2.398 14.808 1.00 94.12 98 ILE A O 1
ATOM 741 N N . PHE A 1 99 ? 0.315 3.918 13.763 1.00 94.44 99 PHE A N 1
ATOM 742 C CA . PHE A 1 99 ? 0.272 4.930 14.824 1.00 94.44 99 PHE A CA 1
ATOM 743 C C . PHE A 1 99 ? -0.702 6.078 14.529 1.00 94.44 99 PHE A C 1
ATOM 745 O O . PHE A 1 99 ? -0.686 7.087 15.230 1.00 94.44 99 PHE A O 1
ATOM 752 N N . SER A 1 100 ? -1.564 5.933 13.519 1.00 94.44 100 SER A N 1
ATOM 753 C CA . SER A 1 100 ? -2.503 6.984 13.098 1.00 94.44 100 SER A CA 1
ATOM 754 C C . SER A 1 100 ? -3.543 7.350 14.162 1.00 94.44 100 SER A C 1
ATOM 756 O O . SER A 1 100 ? -4.075 8.457 14.146 1.00 94.44 100 SER A O 1
ATOM 758 N N . GLY A 1 101 ? -3.852 6.426 15.080 1.00 94.31 101 GLY A N 1
ATOM 759 C CA . GLY A 1 101 ? -4.948 6.586 16.039 1.00 94.31 101 GLY A CA 1
ATOM 760 C C . GLY A 1 101 ? -6.339 6.495 15.401 1.00 94.31 101 GLY A C 1
ATOM 761 O O . GLY A 1 101 ? -7.313 6.934 16.019 1.00 94.31 101 GLY A O 1
ATOM 762 N N . ALA A 1 102 ? -6.430 5.950 14.181 1.00 96.62 102 ALA A N 1
ATOM 763 C CA . ALA A 1 102 ? -7.683 5.812 13.453 1.00 96.62 102 ALA A CA 1
ATOM 764 C C . ALA A 1 102 ? -8.695 4.946 14.214 1.00 96.62 102 ALA A C 1
ATOM 766 O O . ALA A 1 102 ? -8.354 3.958 14.874 1.00 96.62 102 ALA A O 1
ATOM 767 N N . LYS A 1 103 ? -9.965 5.334 14.131 1.00 97.62 103 LYS A N 1
ATOM 768 C CA . LYS A 1 103 ? -11.057 4.695 14.873 1.00 97.62 103 LYS A CA 1
ATOM 769 C C . LYS A 1 103 ? -11.786 3.676 14.012 1.00 97.62 103 LYS A C 1
ATOM 771 O O . LYS A 1 103 ? -11.781 3.742 12.789 1.00 97.62 103 LYS A O 1
ATOM 776 N N . LYS A 1 104 ? -12.508 2.763 14.662 1.00 97.31 104 LYS A N 1
ATOM 777 C CA . LYS A 1 104 ? -13.413 1.838 13.971 1.00 97.31 104 LYS A CA 1
ATOM 778 C C . LYS A 1 104 ? -14.395 2.593 13.062 1.00 97.31 104 LYS A C 1
ATOM 780 O O . LYS A 1 104 ? -15.073 3.513 13.514 1.00 97.31 104 LYS A O 1
ATOM 785 N N . GLY A 1 105 ? -14.495 2.149 11.814 1.00 97.00 105 GLY A N 1
ATOM 786 C CA . GLY A 1 105 ? -15.313 2.723 10.748 1.00 97.00 105 GLY A CA 1
ATOM 787 C C . GLY A 1 105 ? -14.644 3.866 9.982 1.00 97.00 105 GLY A C 1
ATOM 788 O O . GLY A 1 105 ? -15.176 4.285 8.958 1.00 97.00 105 GLY A O 1
ATOM 789 N N . GLU A 1 106 ? -13.499 4.372 10.445 1.00 97.69 106 GLU A N 1
ATOM 790 C CA . GLU A 1 106 ? -12.739 5.400 9.738 1.00 97.69 106 GLU A CA 1
ATOM 791 C C . GLU A 1 106 ? -12.069 4.818 8.491 1.00 97.69 106 GLU A C 1
ATOM 793 O O . GLU A 1 106 ? -11.621 3.669 8.495 1.00 97.69 106 GLU A O 1
ATOM 798 N N . ILE A 1 107 ? -11.999 5.618 7.425 1.00 97.44 107 ILE A N 1
ATOM 799 C CA . ILE A 1 107 ? -11.291 5.256 6.198 1.00 97.44 107 ILE A CA 1
ATOM 800 C C . ILE A 1 107 ? -9.987 6.041 6.153 1.00 97.44 107 ILE A C 1
ATOM 802 O O . ILE A 1 107 ? -10.009 7.268 6.058 1.00 97.44 107 ILE A O 1
ATOM 806 N N . ILE A 1 108 ? -8.862 5.331 6.172 1.00 97.44 108 ILE A N 1
ATOM 807 C CA . ILE A 1 108 ? -7.529 5.919 6.015 1.00 97.44 108 ILE A CA 1
ATOM 808 C C . ILE A 1 108 ? -6.892 5.481 4.698 1.00 97.44 108 ILE A C 1
ATOM 810 O O . ILE A 1 108 ? -7.214 4.420 4.161 1.00 97.44 108 ILE A O 1
ATOM 814 N N . SER A 1 109 ? -5.986 6.305 4.173 1.00 97.31 109 SER A N 1
ATOM 815 C CA . SER A 1 109 ? -5.227 5.974 2.965 1.00 97.31 109 SER A CA 1
ATOM 816 C C . SER A 1 109 ? -3.831 5.493 3.334 1.00 97.31 109 SER A C 1
ATOM 818 O O . SER A 1 109 ? -3.078 6.214 3.994 1.00 97.31 109 SER A O 1
ATOM 820 N N . VAL A 1 110 ? -3.490 4.283 2.894 1.00 96.94 110 VAL A N 1
ATOM 821 C CA . VAL A 1 110 ? -2.191 3.649 3.135 1.00 96.94 110 VAL A CA 1
ATOM 822 C C . VAL A 1 110 ? -1.502 3.391 1.804 1.00 96.94 110 VAL A C 1
ATOM 824 O O . VAL A 1 110 ? -2.123 2.830 0.908 1.00 96.94 110 VAL A O 1
ATOM 827 N N . GLY A 1 111 ? -0.241 3.774 1.639 1.00 95.75 111 GLY A N 1
ATOM 828 C CA . GLY A 1 111 ? 0.463 3.565 0.378 1.00 95.75 111 GLY A CA 1
ATOM 829 C C . GLY A 1 111 ? 1.955 3.340 0.524 1.00 95.75 111 GLY A C 1
ATOM 830 O O . GLY A 1 111 ? 2.566 3.749 1.504 1.00 95.75 111 GLY A O 1
ATOM 831 N N . GLU A 1 112 ? 2.533 2.683 -0.474 1.00 96.12 112 GLU A N 1
ATOM 832 C CA . GLU A 1 112 ? 3.956 2.351 -0.528 1.00 96.12 112 GLU A CA 1
ATOM 833 C C . GLU A 1 112 ? 4.516 2.617 -1.930 1.00 96.12 112 GLU A C 1
ATOM 835 O O . GLU A 1 112 ? 3.802 2.507 -2.935 1.00 96.12 112 GLU A O 1
ATOM 840 N N . THR A 1 113 ? 5.798 2.976 -1.990 1.00 96.06 113 THR A N 1
ATOM 841 C CA . THR A 1 113 ? 6.558 3.196 -3.228 1.00 96.06 113 THR A CA 1
ATOM 842 C C . THR A 1 113 ? 7.382 1.967 -3.586 1.00 96.06 113 THR A C 1
ATOM 844 O O . THR A 1 113 ? 7.929 1.307 -2.711 1.00 96.06 113 THR A O 1
ATOM 847 N N . PHE A 1 114 ? 7.521 1.684 -4.877 1.00 96.19 114 PHE A N 1
ATOM 848 C CA . PHE A 1 114 ? 8.261 0.536 -5.396 1.00 96.19 114 PHE A CA 1
ATOM 849 C C . PHE A 1 114 ? 9.080 0.938 -6.614 1.00 96.19 114 PHE A C 1
ATOM 851 O O . PHE A 1 114 ? 8.649 1.774 -7.409 1.00 96.19 114 PHE A O 1
ATOM 858 N N . ILE A 1 115 ? 10.228 0.293 -6.795 1.00 95.81 115 ILE A N 1
ATOM 859 C CA . ILE A 1 115 ? 10.986 0.334 -8.045 1.00 95.81 115 ILE A CA 1
ATOM 860 C C . ILE A 1 115 ? 10.764 -1.004 -8.744 1.00 95.81 115 ILE A C 1
ATOM 862 O O . ILE A 1 115 ? 11.149 -2.049 -8.218 1.00 95.81 115 ILE A O 1
ATOM 866 N N . VAL A 1 116 ? 10.145 -0.978 -9.921 1.00 94.38 116 VAL A N 1
ATOM 867 C CA . VAL A 1 116 ? 9.887 -2.182 -10.724 1.00 94.38 116 VAL A CA 1
ATOM 868 C C . VAL A 1 116 ? 10.486 -2.030 -12.121 1.00 94.38 116 VAL A C 1
ATOM 870 O O . VAL A 1 116 ? 10.543 -0.912 -12.634 1.00 94.38 116 VAL A O 1
ATOM 873 N N . PRO A 1 117 ? 10.930 -3.116 -12.769 1.00 94.38 117 PRO A N 1
ATOM 874 C CA . PRO A 1 117 ? 11.317 -3.070 -14.175 1.00 94.38 117 PRO A CA 1
ATOM 875 C C . PRO A 1 117 ? 10.131 -2.695 -15.082 1.00 94.38 117 PRO A C 1
ATOM 877 O O . PRO A 1 117 ? 8.986 -3.033 -14.778 1.00 94.38 117 PRO A O 1
ATOM 880 N N . GLU A 1 118 ? 10.401 -2.036 -16.213 1.00 92.25 118 GLU A N 1
ATOM 881 C CA . GLU A 1 118 ? 9.374 -1.640 -17.196 1.00 92.25 118 GLU A CA 1
ATOM 882 C C . GLU A 1 118 ? 8.539 -2.841 -17.690 1.00 92.25 118 GLU A C 1
ATOM 884 O O . GLU A 1 118 ? 7.335 -2.704 -17.885 1.00 92.25 118 GLU A O 1
ATOM 889 N N . ASP A 1 119 ? 9.139 -4.031 -17.814 1.00 92.06 119 ASP A N 1
ATOM 890 C CA . ASP A 1 119 ? 8.464 -5.257 -18.275 1.00 92.06 119 ASP A CA 1
ATOM 891 C C . ASP A 1 119 ? 7.454 -5.843 -17.270 1.00 92.06 119 ASP A C 1
ATOM 893 O O . ASP A 1 119 ? 6.605 -6.653 -17.637 1.00 92.06 119 ASP A O 1
ATOM 897 N N . ALA A 1 120 ? 7.531 -5.448 -15.997 1.00 91.12 120 ALA A N 1
ATOM 898 C CA . ALA A 1 120 ? 6.660 -5.960 -14.946 1.00 91.12 120 ALA A CA 1
ATOM 899 C C . ALA A 1 120 ? 5.295 -5.264 -14.938 1.00 91.12 120 ALA A C 1
ATOM 901 O O . ALA A 1 120 ? 4.301 -5.856 -14.515 1.00 91.12 120 ALA A O 1
ATOM 902 N N . ILE A 1 121 ? 5.252 -4.001 -15.377 1.00 88.00 121 ILE A N 1
ATOM 903 C CA . ILE A 1 121 ? 4.182 -3.053 -15.043 1.00 88.00 121 ILE A CA 1
ATOM 904 C C . ILE A 1 121 ? 2.793 -3.504 -15.504 1.00 88.00 121 ILE A C 1
ATOM 906 O O . ILE A 1 121 ? 1.802 -3.213 -14.844 1.00 88.00 121 ILE A O 1
ATOM 910 N N . GLU A 1 122 ? 2.710 -4.245 -16.606 1.00 87.00 122 GLU A N 1
ATOM 911 C CA . GLU A 1 122 ? 1.433 -4.688 -17.174 1.00 87.00 122 GLU A CA 1
ATOM 912 C C . GLU A 1 122 ? 0.750 -5.774 -16.338 1.00 87.00 122 GLU A C 1
ATOM 914 O O . GLU A 1 122 ? -0.458 -5.979 -16.451 1.00 87.00 122 GLU A O 1
ATOM 919 N N . THR A 1 123 ? 1.511 -6.483 -15.502 1.00 88.56 123 THR A N 1
ATOM 920 C CA . THR A 1 123 ? 1.010 -7.645 -14.758 1.00 88.56 123 THR A CA 1
ATOM 921 C C . THR A 1 123 ? 1.192 -7.528 -13.253 1.00 88.56 123 THR A C 1
ATOM 923 O O . THR A 1 123 ? 0.866 -8.480 -12.539 1.00 88.56 123 THR A O 1
ATOM 926 N N . ILE A 1 124 ? 1.684 -6.385 -12.756 1.00 89.31 124 ILE A N 1
ATOM 927 C CA . ILE A 1 124 ? 1.866 -6.213 -11.319 1.00 89.31 124 ILE A CA 1
ATOM 928 C C . ILE A 1 124 ? 0.533 -6.287 -10.572 1.00 89.31 124 ILE A C 1
ATOM 930 O O . ILE A 1 124 ? -0.474 -5.697 -10.968 1.00 89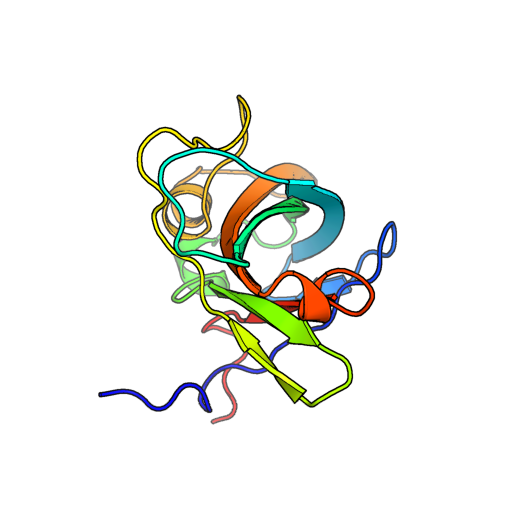.31 124 ILE A O 1
ATOM 934 N N . ARG A 1 125 ? 0.546 -6.984 -9.441 1.00 88.38 125 ARG A N 1
ATOM 935 C CA . ARG A 1 125 ? -0.564 -7.079 -8.498 1.00 88.38 125 ARG A CA 1
ATOM 936 C C . ARG A 1 125 ? -0.066 -6.765 -7.096 1.00 88.38 125 ARG A C 1
ATOM 938 O O . ARG A 1 125 ? 0.922 -7.365 -6.660 1.00 88.38 125 ARG A O 1
ATOM 945 N N . PRO A 1 126 ? -0.707 -5.826 -6.389 1.00 86.38 126 PRO A N 1
ATOM 946 C CA . PRO A 1 126 ? -0.334 -5.521 -5.028 1.00 86.38 126 PRO A CA 1
ATOM 947 C C . PRO A 1 126 ? -0.967 -6.523 -4.060 1.00 86.38 126 PRO A C 1
ATOM 949 O O . PRO A 1 126 ? -2.120 -6.931 -4.209 1.00 86.38 126 PRO A O 1
ATOM 952 N N . ALA A 1 127 ? -0.198 -6.882 -3.041 1.00 84.62 127 ALA A N 1
ATOM 953 C CA . ALA A 1 127 ? -0.610 -7.764 -1.966 1.00 84.62 127 ALA A CA 1
ATOM 954 C C . ALA A 1 127 ? -0.238 -7.157 -0.610 1.00 84.62 127 ALA A C 1
ATOM 956 O O . ALA A 1 127 ? 0.779 -6.472 -0.481 1.00 84.62 127 ALA A O 1
ATOM 957 N N . ILE A 1 128 ? -1.050 -7.419 0.410 1.00 84.06 128 ILE A N 1
ATOM 958 C CA . ILE A 1 128 ? -0.826 -6.950 1.782 1.00 84.06 128 ILE A CA 1
ATOM 959 C C . ILE A 1 128 ? -0.381 -8.119 2.657 1.00 84.06 128 ILE A C 1
ATOM 961 O O . ILE A 1 128 ? -0.994 -9.179 2.622 1.00 84.06 128 ILE A O 1
ATOM 965 N N . GLY A 1 129 ? 0.655 -7.920 3.467 1.00 81.81 129 GLY A N 1
ATOM 966 C CA . GLY A 1 129 ? 1.081 -8.827 4.530 1.00 81.81 129 GLY A CA 1
ATOM 967 C C . GLY A 1 129 ? 1.046 -8.120 5.884 1.00 81.81 129 GLY A C 1
ATOM 968 O O . GLY A 1 129 ? 1.574 -7.017 6.020 1.00 81.81 129 GLY A O 1
ATOM 969 N N . LEU A 1 130 ? 0.444 -8.752 6.892 1.00 79.31 130 LEU A N 1
ATOM 970 C CA . LEU A 1 130 ? 0.322 -8.223 8.255 1.00 79.31 130 LEU A CA 1
ATOM 971 C C . LEU A 1 130 ? 0.843 -9.266 9.246 1.00 79.31 130 LEU A C 1
ATOM 973 O O . LEU A 1 130 ? 0.614 -10.462 9.077 1.00 79.31 130 LEU A O 1
ATOM 977 N N . GLY A 1 131 ? 1.563 -8.839 10.283 1.00 71.00 131 GLY A N 1
ATOM 978 C CA . GLY A 1 131 ? 2.161 -9.759 11.257 1.00 71.00 131 GLY A CA 1
ATOM 979 C C . GLY A 1 131 ? 1.154 -10.458 12.172 1.00 71.00 131 GLY A C 1
ATOM 980 O O . GLY A 1 131 ? 1.500 -11.466 12.775 1.00 71.00 131 GLY A O 1
ATOM 981 N N . SER A 1 132 ? -0.084 -9.977 12.261 1.00 71.06 132 SER A N 1
ATOM 982 C CA . SER A 1 132 ? -1.179 -10.691 12.935 1.00 71.06 132 SER A CA 1
ATOM 983 C C . SER A 1 132 ? -1.654 -11.930 12.168 1.00 71.06 132 SER A C 1
ATOM 985 O O . SER A 1 132 ? -2.294 -12.799 12.750 1.00 71.06 132 SER A O 1
ATOM 987 N N . GLU A 1 133 ? -1.312 -12.029 10.884 1.00 76.50 133 GLU A N 1
ATOM 988 C CA . GLU A 1 133 ? -1.796 -13.054 9.952 1.00 76.50 133 GLU A CA 1
ATOM 989 C C . GLU A 1 133 ? -0.709 -14.108 9.664 1.00 76.50 133 GLU A C 1
ATOM 991 O O . GLU A 1 133 ? -0.785 -14.847 8.684 1.00 76.50 133 GLU A O 1
ATOM 996 N N . ARG A 1 134 ? 0.347 -14.168 10.490 1.00 63.97 134 ARG A N 1
ATOM 997 C CA . ARG A 1 134 ? 1.403 -15.184 10.368 1.00 63.97 134 ARG A CA 1
ATOM 998 C C . ARG A 1 134 ? 0.868 -16.573 10.754 1.00 63.97 134 ARG A C 1
ATOM 1000 O O . ARG A 1 134 ? 0.208 -16.679 11.789 1.00 63.97 134 ARG A O 1
ATOM 1007 N N . PRO A 1 135 ? 1.179 -17.643 9.996 1.00 58.84 135 PRO A N 1
ATOM 1008 C CA . PRO A 1 135 ? 0.931 -19.011 10.447 1.00 58.84 135 PRO A CA 1
ATOM 1009 C C . PRO A 1 135 ? 1.820 -19.344 11.659 1.00 58.84 135 PRO A C 1
ATOM 1011 O O . PRO A 1 135 ? 2.973 -18.915 11.705 1.00 58.84 135 PRO A O 1
ATOM 1014 N N . TRP A 1 136 ? 1.265 -20.079 12.627 1.00 54.25 136 TRP A N 1
ATOM 1015 C CA . TRP A 1 136 ? 1.927 -20.500 13.873 1.00 54.25 136 TRP A CA 1
ATOM 1016 C C . TRP A 1 136 ? 2.995 -21.573 13.659 1.00 54.25 136 TRP A C 1
ATOM 1018 O O . TRP A 1 136 ? 2.750 -22.478 12.826 1.00 54.25 136 TRP A O 1
#

Radius of gyration: 14.47 Å; chains: 1; bounding box: 33×35×36 Å

pLDDT: mean 86.89, std 13.89, range [31.0, 97.69]